Protein AF-A0A482TGY8-F1 (afdb_monomer_lite)

Secondary structure (DSSP, 8-state):
--B-GGGS-HHHHHHHHHHHHHH-SSSEEEHHHHHHHHBSS--HHHHHHHHHHHHHTT---EEEEESSSEEEEE-S-HHHHHHTTHHHHHHHHHHHHHHHHHHHHHHHHHHHHHHHHHHHHHHHHHHHHHHHHHHHHHHHHHHHHHHHHHHHHHHHHHHHHHHH--

Structure (mmCIF, N/CA/C/O backbone):
data_AF-A0A482TGY8-F1
#
_entry.id   AF-A0A482TGY8-F1
#
loop_
_atom_site.group_PDB
_atom_site.id
_atom_site.type_symbol
_atom_site.label_atom_id
_atom_site.label_alt_id
_atom_site.label_comp_id
_atom_site.label_asym_id
_atom_site.label_entity_id
_atom_site.label_seq_id
_atom_site.pdbx_PDB_ins_code
_atom_site.Cartn_x
_atom_site.Cartn_y
_atom_site.Cartn_z
_atom_site.occupancy
_atom_site.B_iso_or_equiv
_atom_site.auth_seq_id
_atom_site.auth_comp_id
_atom_site.auth_asym_id
_atom_site.auth_atom_id
_atom_site.pdbx_PDB_model_num
ATOM 1 N N . MET A 1 1 ? -11.292 -13.878 28.703 1.00 54.22 1 MET A N 1
ATOM 2 C CA . MET A 1 1 ? -9.924 -14.002 28.157 1.00 54.22 1 MET A CA 1
ATOM 3 C C . MET A 1 1 ? -9.433 -12.586 27.941 1.00 54.22 1 MET A C 1
ATOM 5 O O . MET A 1 1 ? -10.084 -11.872 27.194 1.00 54.22 1 MET A O 1
ATOM 9 N N . LYS A 1 2 ? -8.412 -12.143 28.678 1.00 66.25 2 LYS A N 1
ATOM 10 C CA . LYS A 1 2 ? -7.880 -10.782 28.525 1.00 66.25 2 LYS A CA 1
ATOM 11 C C . LYS A 1 2 ? -6.902 -10.757 27.353 1.00 66.25 2 LYS A C 1
ATOM 13 O O . LYS A 1 2 ? -6.182 -11.737 27.163 1.00 66.25 2 LYS A O 1
ATOM 18 N N . LEU A 1 3 ? -6.895 -9.677 26.582 1.00 74.75 3 LEU A N 1
ATOM 19 C CA . LEU A 1 3 ? -6.054 -9.526 25.396 1.00 74.75 3 LEU A CA 1
ATOM 20 C C . LEU A 1 3 ? -4.925 -8.530 25.663 1.00 74.75 3 LEU A C 1
ATOM 22 O O . LEU A 1 3 ? -5.078 -7.586 26.439 1.00 74.75 3 LEU A O 1
ATOM 26 N N . ASP A 1 4 ? -3.772 -8.755 25.041 1.00 76.06 4 ASP A N 1
ATOM 27 C CA . ASP A 1 4 ? -2.690 -7.776 25.051 1.00 76.06 4 ASP A CA 1
ATOM 28 C C . ASP A 1 4 ? -2.938 -6.759 23.935 1.00 76.06 4 ASP A C 1
ATOM 30 O O . ASP A 1 4 ? -3.017 -7.135 22.763 1.00 76.06 4 ASP A O 1
ATOM 34 N N . ILE A 1 5 ? -3.090 -5.484 24.297 1.00 73.00 5 ILE A N 1
ATOM 35 C CA . ILE A 1 5 ? -3.447 -4.408 23.361 1.00 73.00 5 ILE A CA 1
ATOM 36 C C . ILE A 1 5 ? -2.379 -4.220 22.278 1.00 73.00 5 ILE A C 1
ATOM 38 O O . ILE A 1 5 ? -2.710 -3.921 21.140 1.00 73.00 5 ILE A O 1
ATOM 42 N N . ASN A 1 6 ? -1.117 -4.522 22.600 1.00 74.75 6 ASN A N 1
ATOM 43 C CA . ASN A 1 6 ? 0.006 -4.434 21.665 1.00 74.75 6 ASN A CA 1
ATOM 44 C C . ASN A 1 6 ? 0.073 -5.614 20.681 1.00 74.75 6 ASN A C 1
ATOM 46 O O . ASN A 1 6 ? 0.842 -5.581 19.723 1.00 74.75 6 ASN A O 1
ATOM 50 N N . SER A 1 7 ? -0.698 -6.678 20.924 1.00 78.38 7 SER A N 1
ATOM 51 C CA . SER A 1 7 ? -0.711 -7.890 20.091 1.00 78.38 7 SER A CA 1
ATOM 52 C C . SER A 1 7 ? -1.814 -7.895 19.028 1.00 78.38 7 SER A C 1
ATOM 54 O O . SER A 1 7 ? -1.873 -8.803 18.198 1.00 78.38 7 SER A O 1
ATOM 56 N N . ILE A 1 8 ? -2.705 -6.903 19.057 1.00 83.69 8 ILE A N 1
ATOM 57 C CA . ILE A 1 8 ? -3.880 -6.798 18.188 1.00 83.69 8 ILE A CA 1
ATOM 58 C C . ILE A 1 8 ? -3.836 -5.486 17.405 1.00 83.69 8 ILE A C 1
ATOM 60 O O . ILE A 1 8 ? -3.229 -4.518 17.848 1.00 83.69 8 ILE A O 1
ATOM 64 N N . SER A 1 9 ? -4.471 -5.449 16.232 1.00 85.19 9 SER A N 1
ATOM 65 C CA . SER A 1 9 ? -4.570 -4.201 15.473 1.00 85.19 9 SER A CA 1
ATOM 66 C C . SER A 1 9 ? -5.543 -3.224 16.135 1.00 85.19 9 SER A C 1
ATOM 68 O O . SER A 1 9 ? -6.473 -3.637 16.838 1.00 85.19 9 SER A O 1
ATOM 70 N N . ASP A 1 10 ? -5.374 -1.932 15.860 1.00 85.69 10 ASP A N 1
ATOM 71 C CA . ASP A 1 10 ? -6.254 -0.878 16.368 1.00 85.69 10 ASP A CA 1
ATOM 72 C C . ASP A 1 10 ? -7.718 -1.117 15.987 1.00 85.69 10 ASP A C 1
ATOM 74 O O . ASP A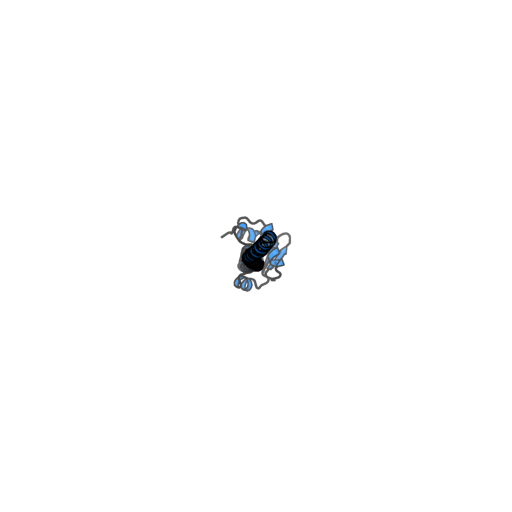 1 10 ? -8.615 -0.914 16.807 1.00 85.69 10 ASP A O 1
ATOM 78 N N . GLY A 1 11 ? -7.983 -1.568 14.755 1.00 86.38 11 GLY A N 1
ATOM 79 C CA . GLY A 1 11 ? -9.333 -1.899 14.307 1.00 86.38 11 GLY A CA 1
ATOM 80 C C . GLY A 1 11 ? -9.949 -3.020 15.139 1.00 86.38 11 GLY A C 1
ATOM 81 O O . GLY A 1 11 ? -11.065 -2.885 15.641 1.00 86.38 11 GLY A O 1
ATOM 82 N N . LYS A 1 12 ? -9.177 -4.077 15.398 1.00 87.69 12 LYS A N 1
ATOM 83 C CA . LYS A 1 12 ? -9.612 -5.195 16.235 1.00 87.69 12 LYS A CA 1
ATOM 84 C C . LYS A 1 12 ? -9.846 -4.779 17.687 1.00 87.69 12 LYS A C 1
ATOM 86 O O . LYS A 1 12 ? -10.831 -5.198 18.292 1.00 87.69 12 LYS A O 1
ATOM 91 N N . ALA A 1 13 ? -8.986 -3.928 18.245 1.00 86.81 13 ALA A N 1
ATOM 92 C CA . ALA A 1 13 ? -9.158 -3.388 19.593 1.00 86.81 13 ALA A CA 1
ATOM 93 C C . ALA A 1 13 ? -10.470 -2.592 19.726 1.00 86.81 13 ALA A C 1
ATOM 95 O O . ALA A 1 13 ? -11.199 -2.762 20.706 1.00 86.81 13 ALA A O 1
ATOM 96 N N . LYS A 1 14 ? -10.814 -1.779 18.717 1.00 88.44 14 LYS A N 1
ATOM 97 C CA . LYS A 1 14 ? -12.088 -1.041 18.668 1.00 88.44 14 LYS A CA 1
ATOM 98 C C . LYS A 1 14 ? -13.289 -1.978 18.584 1.00 88.44 14 LYS A C 1
ATOM 100 O O . LYS A 1 14 ? -14.267 -1.767 19.299 1.00 88.44 14 LYS A O 1
ATOM 105 N N . ASP A 1 15 ? -13.208 -3.024 17.769 1.00 88.44 15 ASP A N 1
ATOM 106 C CA . ASP A 1 15 ? -14.291 -4.002 17.631 1.00 88.44 15 ASP A CA 1
ATOM 107 C C . ASP A 1 15 ? -14.534 -4.780 18.932 1.00 88.44 15 ASP A C 1
ATOM 109 O O . ASP A 1 15 ? -15.681 -4.956 19.335 1.00 88.44 15 ASP A O 1
ATOM 113 N N . ILE A 1 16 ? -13.476 -5.141 19.665 1.00 87.44 16 ILE A N 1
ATOM 114 C CA . ILE A 1 16 ? -13.584 -5.772 20.993 1.00 87.44 16 ILE A CA 1
ATOM 115 C C . ILE A 1 16 ? -14.282 -4.844 21.998 1.00 87.44 16 ILE A C 1
ATOM 117 O O . ILE A 1 16 ? -15.151 -5.285 22.759 1.00 87.44 16 ILE A O 1
ATOM 121 N N . ILE A 1 17 ? -13.943 -3.550 21.990 1.00 86.25 17 ILE A N 1
ATOM 122 C CA . ILE A 1 17 ? -14.618 -2.549 22.828 1.00 86.25 17 ILE A CA 1
ATOM 123 C C . ILE A 1 17 ? -16.108 -2.495 22.467 1.00 86.25 17 ILE A C 1
ATOM 125 O O . ILE A 1 17 ? -16.961 -2.607 23.346 1.00 86.25 17 ILE A O 1
ATOM 129 N N . LEU A 1 18 ? -16.443 -2.420 21.180 1.00 86.00 18 LEU A N 1
ATOM 130 C CA . LEU A 1 18 ? -17.829 -2.423 20.716 1.00 86.00 18 LEU A CA 1
ATOM 131 C C . LEU A 1 18 ? -18.596 -3.693 21.120 1.00 86.00 18 LEU A C 1
ATOM 133 O O . LEU A 1 18 ? -19.721 -3.595 21.610 1.00 86.00 18 LEU A O 1
ATOM 137 N N . GLU A 1 19 ? -17.993 -4.874 20.978 1.00 87.31 19 GLU A N 1
ATOM 138 C CA . GLU A 1 19 ? -18.596 -6.143 21.398 1.00 87.31 19 GLU A CA 1
ATOM 139 C C . GLU A 1 19 ? -18.913 -6.161 22.894 1.00 87.31 19 GLU A C 1
ATOM 141 O O . GLU A 1 19 ? -19.984 -6.605 23.310 1.00 87.31 19 GLU A O 1
ATOM 146 N N . SER A 1 20 ? -17.995 -5.661 23.716 1.00 83.56 20 SER A N 1
ATOM 147 C CA . SER A 1 20 ? -18.176 -5.631 25.168 1.00 83.56 20 SER A CA 1
ATOM 148 C C . SER A 1 20 ? -19.227 -4.621 25.644 1.00 83.56 20 SER A C 1
ATOM 150 O O . SER A 1 20 ? -19.875 -4.873 26.662 1.00 83.56 20 SER A O 1
ATOM 152 N N . ILE A 1 21 ? -19.422 -3.520 24.907 1.00 82.19 21 ILE A N 1
ATOM 153 C CA . ILE A 1 21 ? -20.514 -2.557 25.118 1.00 82.19 21 ILE A CA 1
ATOM 154 C C . ILE A 1 21 ? -21.857 -3.197 24.745 1.00 82.19 21 ILE A C 1
ATOM 156 O O . ILE A 1 21 ? -22.857 -2.979 25.419 1.00 82.19 21 ILE A O 1
ATOM 160 N N . VAL A 1 22 ? -21.905 -3.996 23.676 1.00 82.75 22 VAL A N 1
ATOM 161 C CA . VAL A 1 22 ? -23.139 -4.686 23.267 1.00 82.75 22 VAL A CA 1
ATOM 162 C C . VAL A 1 22 ? -23.512 -5.806 24.237 1.00 82.75 22 VAL A C 1
ATOM 164 O O . VAL A 1 22 ? -24.693 -6.037 24.480 1.00 82.75 22 VAL A O 1
ATOM 167 N N . ARG A 1 23 ? -22.522 -6.525 24.775 1.00 78.75 23 ARG A N 1
ATOM 168 C CA . ARG A 1 23 ? -22.754 -7.633 25.714 1.00 78.75 23 ARG A CA 1
ATOM 169 C C . ARG A 1 23 ? -23.208 -7.178 27.098 1.00 78.75 23 ARG A C 1
ATOM 171 O O . ARG A 1 23 ? -23.719 -8.003 27.848 1.00 78.75 23 ARG A O 1
ATOM 178 N N . SER A 1 24 ? -22.996 -5.917 27.472 1.00 71.31 24 SER A N 1
ATOM 179 C CA . SER A 1 24 ? -23.408 -5.430 28.784 1.00 71.31 24 SER A CA 1
ATOM 180 C C . SER A 1 24 ? -24.910 -5.174 28.832 1.00 71.31 24 SER A C 1
ATOM 182 O O . SER A 1 24 ? -25.414 -4.332 28.096 1.00 71.31 24 SER A O 1
ATOM 184 N N . GLU A 1 25 ? -25.609 -5.863 29.737 1.00 59.41 25 GLU A N 1
ATOM 185 C CA . GLU A 1 25 ? -27.054 -5.694 29.970 1.00 59.41 25 GLU A CA 1
ATOM 186 C C . GLU A 1 25 ? -27.417 -4.256 30.370 1.00 59.41 25 GLU A C 1
ATOM 188 O O . GLU A 1 25 ? -28.474 -3.742 30.007 1.00 59.41 25 GLU A O 1
ATOM 193 N N . ASN A 1 26 ? -26.500 -3.577 31.062 1.00 63.72 26 ASN A N 1
ATOM 194 C CA . ASN A 1 26 ? -26.576 -2.148 31.310 1.00 63.72 26 ASN A CA 1
ATOM 195 C C . ASN A 1 26 ? -25.880 -1.412 30.166 1.00 63.72 26 ASN A C 1
ATOM 197 O O . ASN A 1 26 ? -24.664 -1.497 30.020 1.00 63.72 26 ASN A O 1
ATOM 201 N N . ASN A 1 27 ? -26.634 -0.622 29.400 1.00 66.94 27 ASN A N 1
ATOM 202 C CA . ASN A 1 27 ? -26.120 0.224 28.316 1.00 66.94 27 ASN A CA 1
ATOM 203 C C . ASN A 1 27 ? -25.120 1.305 28.778 1.00 66.94 27 ASN A C 1
ATOM 205 O O . ASN A 1 27 ? -24.773 2.170 27.984 1.00 66.94 27 ASN A O 1
ATOM 209 N N . LEU A 1 28 ? -24.688 1.324 30.040 1.00 73.06 28 LEU A N 1
ATOM 210 C CA . LEU A 1 28 ? -23.740 2.282 30.597 1.00 73.06 28 LEU A CA 1
ATOM 211 C C . LEU A 1 28 ? -22.626 1.507 31.306 1.00 73.06 28 LEU A C 1
ATOM 213 O O . LEU A 1 28 ? -22.886 0.824 32.295 1.00 73.06 28 LEU A O 1
ATOM 217 N N . LYS A 1 29 ? -21.389 1.636 30.824 1.00 76.75 29 LYS A N 1
ATOM 218 C CA . LYS A 1 29 ? -20.206 1.024 31.449 1.00 76.75 29 LYS A CA 1
ATOM 219 C C . LYS A 1 29 ? -19.119 2.062 31.714 1.00 76.75 29 LYS A C 1
ATOM 221 O O . LYS A 1 29 ? -18.942 2.997 30.929 1.00 76.75 29 LYS A O 1
ATOM 226 N N . GLN A 1 30 ? -18.391 1.890 32.817 1.00 80.44 30 GLN A N 1
ATOM 227 C CA . GLN A 1 30 ? -17.269 2.754 33.190 1.00 80.44 30 GLN A CA 1
ATOM 228 C C . GLN A 1 30 ? -15.984 2.305 32.467 1.00 80.44 30 GLN A C 1
ATOM 230 O O . GLN A 1 30 ? -15.690 1.112 32.396 1.00 80.44 30 GLN A O 1
ATOM 235 N N . THR A 1 31 ? -15.172 3.243 31.968 1.00 77.56 31 THR A N 1
ATOM 236 C CA . THR A 1 31 ? -13.944 2.923 31.206 1.00 77.56 31 THR A CA 1
ATOM 237 C C . THR A 1 31 ? -12.914 2.109 32.003 1.00 77.56 31 THR A C 1
ATOM 239 O O . THR A 1 31 ? -12.229 1.258 31.442 1.00 77.56 31 THR A O 1
ATOM 242 N N . GLU A 1 32 ? -12.832 2.307 33.321 1.00 77.31 32 GLU A N 1
ATOM 243 C CA . GLU A 1 32 ? -11.951 1.525 34.207 1.00 77.31 32 GLU A CA 1
ATOM 244 C C . GLU A 1 32 ? -12.336 0.039 34.274 1.00 77.31 32 GLU A C 1
ATOM 246 O O . GLU A 1 32 ? -11.468 -0.826 34.406 1.00 77.31 32 GLU A O 1
ATOM 251 N N . GLU A 1 33 ? -13.631 -0.273 34.184 1.00 75.88 33 GLU A N 1
ATOM 252 C CA . GLU A 1 33 ? -14.113 -1.656 34.157 1.00 75.88 33 GLU A CA 1
ATOM 253 C C . GLU A 1 33 ? -13.773 -2.305 32.815 1.00 75.88 33 GLU A C 1
ATOM 255 O O . GLU A 1 33 ? -13.239 -3.413 32.796 1.00 75.88 33 GLU A O 1
ATOM 260 N N . PHE A 1 34 ? -13.963 -1.577 31.705 1.00 74.06 34 PHE A N 1
ATOM 261 C CA . PHE A 1 34 ? -13.554 -2.024 30.369 1.00 74.06 34 PHE A CA 1
ATOM 262 C C . PHE A 1 34 ? -12.065 -2.338 30.287 1.00 74.06 34 PHE A C 1
ATOM 264 O O . PHE A 1 34 ? -11.681 -3.392 29.782 1.00 74.06 34 PHE A O 1
ATOM 271 N N . GLN A 1 35 ? -11.228 -1.435 30.796 1.00 79.19 35 GLN A N 1
ATOM 272 C CA . GLN A 1 35 ? -9.781 -1.596 30.782 1.00 79.19 35 GLN A CA 1
ATOM 273 C C . GLN A 1 35 ? -9.373 -2.882 31.513 1.00 79.19 35 GLN A C 1
ATOM 275 O O . GLN A 1 35 ? -8.662 -3.706 30.944 1.00 79.19 35 GLN A O 1
ATOM 280 N N . LYS A 1 36 ? -9.887 -3.108 32.730 1.00 78.06 36 LYS A N 1
ATOM 281 C CA . LYS A 1 36 ? -9.563 -4.296 33.540 1.00 78.06 36 LYS A CA 1
ATOM 282 C C . LYS A 1 36 ? -10.127 -5.602 32.976 1.00 78.06 36 LYS A C 1
ATOM 284 O O . LYS A 1 36 ? -9.517 -6.656 33.196 1.00 78.06 36 LYS A O 1
ATOM 289 N N . GLU A 1 37 ? -11.288 -5.551 32.325 1.00 78.06 37 GLU A N 1
ATOM 290 C CA . GLU A 1 37 ? -11.994 -6.713 31.771 1.00 78.06 37 GLU A CA 1
ATOM 291 C C . GLU A 1 37 ? -11.373 -7.186 30.447 1.00 78.06 37 GLU A C 1
ATOM 293 O O . GLU A 1 37 ? -11.209 -8.391 30.242 1.00 78.06 37 GLU A O 1
ATOM 298 N N . LEU A 1 38 ? -10.991 -6.252 29.570 1.00 77.88 38 LEU A N 1
ATOM 299 C CA . LEU A 1 38 ? -10.628 -6.552 28.183 1.00 77.88 38 LEU A CA 1
ATOM 300 C C . LEU A 1 38 ? -9.125 -6.607 27.932 1.00 77.88 38 LEU A C 1
ATOM 302 O O . LEU A 1 38 ? -8.679 -7.457 27.159 1.00 77.88 38 LEU A O 1
ATOM 306 N N . PHE A 1 39 ? -8.342 -5.747 28.587 1.00 81.25 39 PHE A N 1
ATOM 307 C CA . PHE A 1 39 ? -6.933 -5.556 28.256 1.00 81.25 39 PHE A CA 1
ATOM 308 C C . PHE A 1 39 ? -6.016 -5.844 29.454 1.00 81.25 39 PHE A C 1
ATOM 310 O O . PHE A 1 39 ? -6.274 -5.422 30.577 1.00 81.25 39 PHE A O 1
ATOM 317 N N . LEU A 1 40 ? -4.935 -6.597 29.230 1.00 73.19 40 LEU A N 1
ATOM 318 C CA . LEU A 1 40 ? -3.952 -6.929 30.277 1.00 73.19 40 LEU A CA 1
ATOM 319 C C . LEU A 1 40 ? -2.995 -5.770 30.585 1.00 73.19 40 LEU A C 1
ATOM 321 O O . LEU A 1 40 ? -2.692 -5.537 31.751 1.00 73.19 40 LEU A O 1
ATOM 325 N N . ASN A 1 41 ? -2.555 -5.055 29.545 1.00 75.81 41 ASN A N 1
ATOM 326 C CA . ASN A 1 41 ? -1.457 -4.083 29.611 1.00 75.81 41 ASN A CA 1
ATOM 327 C C . ASN A 1 41 ? -1.843 -2.675 29.124 1.00 75.81 41 ASN A C 1
ATOM 329 O O . ASN A 1 41 ? -0.970 -1.827 28.975 1.00 75.81 41 ASN A O 1
ATOM 333 N N . ALA A 1 42 ? -3.122 -2.419 28.837 1.00 77.69 42 ALA A N 1
ATOM 334 C CA . ALA A 1 42 ? -3.559 -1.105 28.368 1.00 77.69 42 ALA A CA 1
ATOM 335 C C . ALA A 1 42 ? -3.657 -0.117 29.531 1.00 77.69 42 ALA A C 1
ATOM 337 O O . ALA A 1 42 ? -4.194 -0.455 30.590 1.00 77.69 42 ALA A O 1
ATOM 338 N N . THR A 1 43 ? -3.201 1.113 29.326 1.00 82.81 43 THR A N 1
ATOM 339 C CA . THR A 1 43 ? -3.470 2.221 30.245 1.00 82.81 43 THR A CA 1
ATOM 340 C C . THR A 1 43 ? -4.895 2.746 30.052 1.00 82.81 43 THR A C 1
ATOM 342 O O . THR A 1 43 ? -5.561 2.463 29.053 1.00 82.81 43 THR A O 1
ATOM 345 N N . LEU A 1 44 ? -5.399 3.515 31.022 1.00 81.12 44 LEU A N 1
ATOM 346 C CA . LEU A 1 44 ? -6.695 4.187 30.875 1.00 81.12 44 LEU A CA 1
ATOM 347 C C . LEU A 1 44 ? -6.686 5.148 29.673 1.00 81.12 44 LEU A C 1
ATOM 349 O O . LEU A 1 44 ? -7.691 5.272 28.974 1.00 81.12 44 LEU A O 1
ATOM 353 N N . ASP A 1 45 ? -5.546 5.793 29.424 1.00 82.69 45 ASP A N 1
ATOM 354 C CA . ASP A 1 45 ? -5.366 6.736 28.324 1.00 82.69 45 ASP A CA 1
ATOM 355 C C . ASP A 1 45 ? -5.443 6.040 26.964 1.00 82.69 45 ASP A C 1
ATOM 357 O O . ASP A 1 45 ? -6.105 6.562 26.070 1.00 82.69 45 ASP A O 1
ATOM 361 N N . ASP A 1 46 ? -4.891 4.830 26.831 1.00 83.38 46 ASP A N 1
ATOM 362 C CA . ASP A 1 46 ? -4.999 4.032 25.600 1.00 83.38 46 ASP A CA 1
ATOM 363 C C . ASP A 1 46 ? -6.462 3.701 25.279 1.00 83.38 46 ASP A C 1
ATOM 365 O O . ASP A 1 46 ? -6.930 3.861 24.150 1.00 83.38 46 ASP A O 1
ATOM 369 N N . VAL A 1 47 ? -7.231 3.287 26.291 1.00 83.31 47 VAL A N 1
ATOM 370 C CA . VAL A 1 47 ? -8.655 2.971 26.115 1.00 83.31 47 VAL A CA 1
ATOM 371 C C . VAL A 1 47 ? -9.462 4.237 25.813 1.00 83.31 47 VAL A C 1
ATOM 373 O O . VAL A 1 47 ? -10.319 4.223 24.929 1.00 83.31 47 VAL A O 1
ATOM 376 N N . ASN A 1 48 ? -9.177 5.352 26.493 1.00 85.12 48 ASN A N 1
ATOM 377 C CA . ASN A 1 48 ? -9.802 6.645 26.204 1.00 85.12 48 ASN A CA 1
ATOM 378 C C . ASN A 1 48 ? -9.481 7.123 24.782 1.00 85.12 48 ASN A C 1
ATOM 380 O O . ASN A 1 48 ? -10.361 7.651 24.100 1.00 85.12 48 ASN A O 1
ATOM 384 N N . PHE A 1 49 ? -8.251 6.909 24.316 1.00 86.19 49 PHE A N 1
ATOM 385 C CA . PHE A 1 49 ? -7.837 7.220 22.956 1.00 86.19 49 PHE A CA 1
ATOM 386 C C . PHE A 1 49 ? -8.609 6.381 21.933 1.00 86.19 49 PHE A C 1
ATOM 388 O O . PHE A 1 49 ? -9.145 6.934 20.971 1.00 86.19 49 PHE A O 1
ATOM 395 N N . LEU A 1 50 ? -8.757 5.073 22.165 1.00 85.88 50 LEU A N 1
ATOM 396 C CA . LEU A 1 50 ? -9.562 4.202 21.304 1.00 85.88 50 LEU A CA 1
ATOM 397 C C . LEU A 1 50 ? -11.032 4.631 21.266 1.00 85.88 50 LEU A C 1
ATOM 399 O O . LEU A 1 50 ? -11.609 4.733 20.185 1.00 85.88 50 LEU A O 1
ATOM 403 N N . LEU A 1 51 ? -11.632 4.939 22.418 1.00 86.31 51 LEU A N 1
ATOM 404 C CA . LEU A 1 51 ? -13.013 5.424 22.503 1.00 86.31 51 LEU A CA 1
ATOM 405 C C . LEU A 1 51 ? -13.197 6.744 21.755 1.00 86.31 51 LEU A C 1
ATOM 407 O O . LEU A 1 51 ? -14.147 6.890 20.985 1.00 86.31 51 LEU A O 1
ATOM 411 N N . LYS A 1 52 ? -12.265 7.683 21.933 1.00 87.19 52 LYS A N 1
ATOM 412 C CA . LYS A 1 52 ? -12.253 8.941 21.190 1.00 87.19 52 LYS A CA 1
ATOM 413 C C . LYS A 1 52 ? -12.136 8.687 19.689 1.00 87.19 52 LYS A C 1
ATOM 415 O O . LYS A 1 52 ? -12.912 9.243 18.927 1.00 87.19 52 LYS A O 1
ATOM 420 N N . SER A 1 53 ? -11.256 7.779 19.270 1.00 85.75 53 SER A N 1
ATOM 421 C CA . SER A 1 53 ? -11.106 7.402 17.863 1.00 85.75 53 SER A CA 1
ATOM 422 C C . SER A 1 53 ? -12.384 6.792 17.270 1.00 85.75 53 SER A C 1
ATOM 424 O O . SER A 1 53 ? -12.712 7.059 16.114 1.00 85.75 53 SER A O 1
ATOM 426 N N . ILE A 1 54 ? -13.139 6.006 18.045 1.00 86.00 54 ILE A N 1
ATOM 427 C CA . ILE A 1 54 ? -14.448 5.491 17.615 1.00 86.00 54 ILE A CA 1
ATOM 428 C C . ILE A 1 54 ? -15.453 6.641 17.469 1.00 86.00 54 ILE A C 1
ATOM 430 O O . ILE A 1 54 ? -16.182 6.679 16.482 1.00 86.00 54 ILE A O 1
ATOM 434 N N . VAL A 1 55 ? -15.496 7.598 18.398 1.00 86.12 55 VAL A N 1
ATOM 435 C CA . VAL A 1 55 ? -16.389 8.769 18.292 1.00 86.12 55 VAL A CA 1
ATOM 436 C C . VAL A 1 55 ? -16.020 9.641 17.087 1.00 86.12 55 VAL A C 1
ATOM 438 O O . VAL A 1 55 ? -16.891 10.010 16.299 1.00 86.12 55 VAL A O 1
ATOM 441 N N . ASP A 1 56 ? -14.728 9.897 16.887 1.00 86.88 56 ASP A N 1
ATOM 442 C CA . ASP A 1 56 ? -14.200 10.706 15.784 1.00 86.88 56 ASP A CA 1
ATOM 443 C C . ASP A 1 56 ? -14.473 10.076 14.407 1.00 86.88 56 ASP A C 1
ATOM 445 O O . ASP A 1 56 ? -14.493 10.782 13.398 1.00 86.88 56 ASP A O 1
ATOM 449 N N . SER A 1 57 ? -14.760 8.768 14.352 1.00 81.44 57 SER A N 1
ATOM 450 C CA . SER A 1 57 ? -15.176 8.086 13.119 1.00 81.44 57 SER A CA 1
ATOM 451 C C . SER A 1 57 ? -16.554 8.526 12.600 1.00 81.44 57 SER A C 1
ATOM 453 O O . SER A 1 57 ? -16.895 8.207 11.463 1.00 81.44 57 SER A O 1
ATOM 455 N N . LYS A 1 58 ? -17.342 9.270 13.398 1.00 77.75 58 LYS A N 1
ATOM 456 C CA . LYS A 1 58 ? -18.686 9.783 13.047 1.00 77.75 58 LYS A CA 1
ATOM 457 C C . LYS A 1 58 ? -19.676 8.702 12.595 1.00 77.75 58 LYS A C 1
ATOM 459 O O . LYS A 1 58 ? -20.598 8.971 11.833 1.00 77.75 58 LYS A O 1
ATOM 464 N N . LEU A 1 59 ? -19.485 7.472 13.065 1.00 78.44 59 LEU A N 1
ATOM 465 C CA . LEU A 1 59 ? -20.364 6.338 12.772 1.00 78.44 59 LEU A CA 1
ATOM 466 C C . LEU A 1 59 ? -21.546 6.223 13.752 1.00 78.44 59 LEU A C 1
ATOM 468 O O . LEU A 1 59 ? -22.305 5.262 13.668 1.00 78.44 59 LEU A O 1
ATOM 472 N N . ASP A 1 60 ? -21.675 7.165 14.695 1.00 82.06 60 ASP A N 1
ATOM 473 C CA . ASP A 1 60 ? -22.723 7.218 15.726 1.00 82.06 60 ASP A CA 1
ATOM 474 C C . ASP A 1 60 ? -22.924 5.892 16.482 1.00 82.06 60 ASP A C 1
ATOM 476 O O . ASP A 1 60 ? -24.032 5.517 16.855 1.00 82.06 60 ASP A O 1
ATOM 480 N N . LEU A 1 61 ? -21.827 5.170 16.728 1.00 83.75 61 LEU A N 1
ATOM 481 C CA . LEU A 1 61 ? -21.854 3.862 17.388 1.00 83.75 61 LEU A CA 1
ATOM 482 C C . LEU A 1 61 ? -21.974 3.995 18.911 1.00 83.75 61 LEU A C 1
ATOM 484 O O . LEU A 1 61 ? -22.727 3.258 19.555 1.00 83.75 61 LEU A O 1
ATOM 488 N N . ILE A 1 62 ? -21.229 4.942 19.489 1.00 86.50 62 ILE A N 1
ATOM 489 C CA . ILE A 1 62 ? -21.091 5.117 20.937 1.00 86.50 62 ILE A CA 1
ATOM 490 C C . ILE A 1 62 ? -21.184 6.588 21.338 1.00 86.50 62 ILE A C 1
ATOM 492 O O . ILE A 1 62 ? -20.752 7.477 20.605 1.00 86.50 62 ILE A O 1
ATOM 496 N N . LYS A 1 63 ? -21.705 6.833 22.540 1.00 84.31 63 LYS A N 1
ATOM 497 C CA . LYS A 1 63 ? -21.671 8.124 23.234 1.00 84.31 63 LYS A CA 1
ATOM 498 C C . LYS A 1 63 ? -20.738 7.992 24.425 1.00 84.31 63 LYS A C 1
ATOM 500 O O . LYS A 1 63 ? -20.887 7.073 25.230 1.00 84.31 63 LYS A O 1
ATOM 505 N N . VAL A 1 64 ? -19.793 8.916 24.534 1.00 84.62 64 VAL A N 1
ATOM 506 C CA . VAL A 1 64 ? -18.838 8.969 25.642 1.00 84.62 64 VAL A CA 1
ATOM 507 C C . VAL A 1 64 ? -19.171 10.179 26.507 1.00 84.62 64 VAL A C 1
ATOM 509 O O . VAL A 1 64 ? -19.222 11.305 26.014 1.00 84.62 64 VAL A O 1
ATOM 512 N N . TYR A 1 65 ? -19.402 9.944 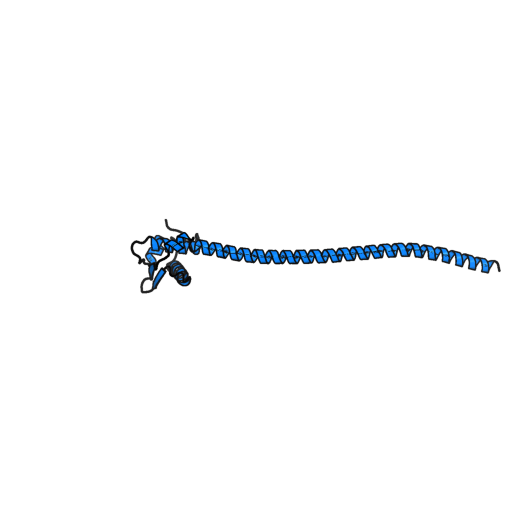27.795 1.00 82.75 65 TYR A N 1
ATOM 513 C CA . TYR A 1 65 ? -19.624 10.978 28.800 1.00 82.75 65 TYR A CA 1
ATOM 514 C C . TYR A 1 65 ? -18.361 11.117 29.641 1.00 82.75 65 TYR A C 1
ATOM 516 O O . TYR A 1 65 ? -18.002 10.203 30.384 1.00 82.75 65 TYR A O 1
ATOM 524 N N . SER A 1 66 ? -17.690 12.260 29.519 1.00 77.06 66 SER A N 1
ATOM 525 C CA . SER A 1 66 ? -16.493 12.576 30.298 1.00 77.06 66 SER A CA 1
ATOM 526 C C . SER A 1 66 ? -16.863 13.502 31.458 1.00 77.06 66 SER A C 1
ATOM 528 O O . SER A 1 66 ? -17.283 14.635 31.233 1.00 77.06 66 SER A O 1
ATOM 530 N N . GLY A 1 67 ? -16.720 13.015 32.692 1.00 72.75 67 GLY A N 1
ATOM 531 C CA . GLY A 1 67 ? -16.853 13.786 33.936 1.00 72.75 67 GLY A CA 1
ATOM 532 C C . GLY A 1 67 ? -15.724 13.426 34.908 1.00 72.75 67 GLY A C 1
ATOM 533 O O . GLY A 1 67 ? -14.599 13.212 34.473 1.00 72.75 67 GLY A O 1
ATOM 534 N N . ASN A 1 68 ? -16.014 13.264 36.206 1.00 71.19 68 ASN A N 1
ATOM 535 C CA . ASN A 1 68 ? -15.043 12.692 37.165 1.00 71.19 68 ASN A CA 1
ATOM 536 C C . ASN A 1 68 ? -14.665 11.234 36.837 1.00 71.19 68 ASN A C 1
ATOM 538 O O . ASN A 1 68 ? -13.633 10.739 37.275 1.00 71.19 68 ASN A O 1
ATOM 542 N N . LYS A 1 69 ? -15.531 10.543 36.095 1.00 76.69 69 LYS A N 1
ATOM 543 C CA . LYS A 1 69 ? -15.335 9.204 35.543 1.00 76.69 69 LYS A CA 1
ATOM 544 C C . LYS A 1 69 ? -15.826 9.216 34.099 1.00 76.69 69 LYS A C 1
ATOM 546 O O . LYS A 1 69 ? -16.781 9.933 33.789 1.00 76.69 69 LYS A O 1
ATOM 551 N N . THR A 1 70 ? -15.193 8.421 33.245 1.00 78.75 70 THR A N 1
ATOM 552 C CA . THR A 1 70 ? -15.610 8.259 31.849 1.00 78.75 70 THR A CA 1
ATOM 553 C C . THR A 1 70 ? -16.591 7.099 31.739 1.00 78.75 70 THR A C 1
ATOM 555 O O . THR A 1 70 ? -16.305 5.988 32.198 1.00 78.75 70 THR A O 1
ATOM 558 N N . TYR A 1 71 ? -17.748 7.371 31.138 1.00 80.50 71 TYR A N 1
ATOM 559 C CA . TYR A 1 71 ? -18.782 6.378 30.862 1.00 80.50 71 TYR A CA 1
ATOM 560 C C . TYR A 1 71 ? -19.040 6.278 29.368 1.00 80.50 71 TYR A C 1
ATOM 562 O O . TYR A 1 71 ? -19.006 7.280 28.652 1.00 80.50 71 TYR A O 1
ATOM 570 N N . VAL A 1 72 ? -19.349 5.071 28.913 1.00 83.25 72 VAL A N 1
ATOM 571 C CA . VAL A 1 72 ? -19.654 4.789 27.511 1.00 83.25 72 VAL A CA 1
ATOM 572 C C . VAL A 1 72 ? -21.025 4.145 27.419 1.00 83.25 72 VAL A C 1
ATOM 574 O O . VAL A 1 72 ? -21.356 3.259 28.209 1.00 83.25 72 VAL A O 1
ATOM 577 N N . THR A 1 73 ? -21.810 4.595 26.442 1.00 82.12 73 THR A N 1
ATOM 578 C CA . THR A 1 73 ? -23.102 4.004 26.095 1.00 82.12 73 THR A CA 1
ATOM 579 C C . THR A 1 73 ? -23.199 3.709 24.606 1.00 82.12 73 THR A C 1
ATOM 581 O O . THR A 1 73 ? -22.620 4.424 23.784 1.00 82.12 73 THR A O 1
ATOM 584 N N . SER A 1 74 ? -23.936 2.657 24.252 1.00 82.25 74 SER A N 1
ATOM 585 C CA . SER A 1 74 ? -24.285 2.377 22.861 1.00 82.25 74 SER A CA 1
ATOM 586 C C . SER A 1 74 ? -25.410 3.309 22.406 1.00 82.25 74 SER A C 1
ATOM 588 O O . SER A 1 74 ? -26.399 3.502 23.109 1.00 82.25 74 SER A O 1
ATOM 590 N N . ILE A 1 75 ? -25.269 3.909 21.222 1.00 77.69 75 ILE A N 1
ATOM 591 C CA . ILE A 1 75 ? -26.337 4.740 20.629 1.00 77.69 75 ILE A CA 1
ATOM 592 C C . ILE A 1 75 ? -27.254 3.877 19.747 1.00 77.69 75 ILE A C 1
ATOM 594 O O . ILE A 1 75 ? -28.446 4.147 19.628 1.00 77.69 75 ILE A O 1
ATOM 598 N N . GLY A 1 76 ? -26.706 2.809 19.162 1.00 68.69 76 GLY A N 1
ATOM 599 C CA . GLY A 1 76 ? -27.399 1.899 18.251 1.00 68.69 76 GLY A CA 1
ATOM 600 C C . GLY A 1 76 ? -26.531 1.566 17.037 1.00 68.69 76 GLY A C 1
ATOM 601 O O . GLY A 1 76 ? -25.517 2.203 16.798 1.00 68.69 76 GLY A O 1
ATOM 602 N N . HIS A 1 77 ? -26.901 0.531 16.279 1.00 77.56 77 HIS A N 1
ATOM 603 C CA . HIS A 1 77 ? -26.215 0.051 15.059 1.00 77.56 77 HIS A CA 1
ATOM 604 C C . HIS A 1 77 ? -24.837 -0.624 15.206 1.00 77.56 77 HIS A C 1
ATOM 606 O O . HIS A 1 77 ? -24.284 -1.074 14.201 1.00 77.56 77 HIS A O 1
ATOM 612 N N . ILE A 1 78 ? -24.342 -0.845 16.428 1.00 83.56 78 ILE A N 1
ATOM 613 C CA . ILE A 1 78 ? -23.086 -1.584 16.658 1.00 83.56 78 ILE A CA 1
ATOM 614 C C . ILE A 1 78 ? -23.149 -3.016 16.092 1.00 83.56 78 ILE A C 1
ATOM 616 O O . ILE A 1 78 ? -22.257 -3.443 15.368 1.00 83.56 78 ILE A O 1
ATOM 620 N N . ASN A 1 79 ? -24.232 -3.756 16.354 1.00 84.19 79 ASN A N 1
ATOM 621 C CA . ASN A 1 79 ? -24.389 -5.138 15.879 1.00 84.19 79 ASN A CA 1
ATOM 622 C C . ASN A 1 79 ? -24.355 -5.268 14.340 1.00 84.19 79 ASN A C 1
ATOM 624 O O . ASN A 1 79 ? -23.595 -6.090 13.823 1.00 84.19 79 ASN A O 1
ATOM 628 N N . PRO A 1 80 ? -25.143 -4.483 13.576 1.00 85.06 80 PRO A N 1
ATOM 629 C CA . PRO A 1 80 ? -25.011 -4.424 12.122 1.00 85.06 80 PRO A CA 1
ATOM 630 C C . PRO A 1 80 ? -23.609 -4.037 11.636 1.00 85.06 80 PRO A C 1
ATOM 632 O O . PRO A 1 80 ? -23.164 -4.570 10.622 1.00 85.06 80 PRO A O 1
ATOM 635 N N . PHE A 1 81 ? -22.926 -3.125 12.334 1.00 87.50 81 PHE A N 1
ATOM 636 C CA . PHE A 1 81 ? -21.575 -2.683 11.988 1.00 87.50 81 PHE A CA 1
ATOM 637 C C . PHE A 1 81 ? -20.544 -3.810 12.154 1.00 87.50 81 PHE A C 1
ATOM 639 O O . PHE A 1 81 ? -19.843 -4.150 11.200 1.00 87.50 81 PHE A O 1
ATOM 646 N N . LEU A 1 82 ? -20.536 -4.475 13.312 1.00 87.06 82 LEU A N 1
ATOM 647 C CA . LEU A 1 82 ? -19.658 -5.616 13.584 1.00 87.06 82 LEU A CA 1
ATOM 648 C C . LEU A 1 82 ? -19.922 -6.782 12.619 1.00 87.06 82 LEU A C 1
ATOM 650 O O . LEU A 1 82 ? -18.985 -7.362 12.078 1.00 87.06 82 LEU A O 1
ATOM 654 N N . LYS A 1 83 ? -21.191 -7.070 12.287 1.00 87.56 83 LYS A N 1
ATOM 655 C CA . LYS A 1 83 ? -21.545 -8.096 11.282 1.00 87.56 83 LYS A CA 1
ATOM 656 C C . LYS A 1 83 ? -21.004 -7.803 9.881 1.00 87.56 83 LYS A C 1
ATOM 658 O O . LYS A 1 83 ? -20.816 -8.731 9.100 1.00 87.56 83 LYS A O 1
ATOM 663 N N . LYS A 1 84 ? -20.774 -6.533 9.541 1.00 87.00 84 LYS A N 1
ATOM 664 C CA . LYS A 1 84 ? -20.165 -6.133 8.263 1.00 87.00 84 LYS A CA 1
ATOM 665 C C . LYS A 1 84 ? -18.632 -6.214 8.275 1.00 87.00 84 LYS A C 1
ATOM 667 O O . LYS A 1 84 ? -18.025 -5.968 7.231 1.00 87.00 84 LYS A O 1
ATOM 672 N N . GLY A 1 85 ? -18.032 -6.606 9.401 1.00 83.94 85 GLY A N 1
ATOM 673 C CA . GLY A 1 85 ? -16.590 -6.778 9.587 1.00 83.94 85 GLY A CA 1
ATOM 674 C C . GLY A 1 85 ? -15.921 -5.705 10.448 1.00 83.94 85 GLY A C 1
ATOM 675 O O . GLY A 1 85 ? -14.710 -5.773 10.619 1.00 83.94 85 GLY A O 1
ATOM 676 N N . GLY A 1 86 ? -16.681 -4.736 10.971 1.00 90.06 86 GLY A N 1
ATOM 677 C CA . GLY A 1 86 ? -16.182 -3.768 11.946 1.00 90.06 86 GLY A CA 1
ATOM 678 C C . GLY A 1 86 ? -15.043 -2.869 11.451 1.00 90.06 86 GLY A C 1
ATOM 679 O O . GLY A 1 86 ? -14.860 -2.647 10.249 1.00 90.06 86 GLY A O 1
ATOM 680 N N . PHE A 1 87 ? -14.285 -2.331 12.400 1.00 89.69 87 PHE A N 1
ATOM 681 C CA . PHE A 1 87 ? -13.093 -1.532 12.146 1.00 89.69 87 PHE A CA 1
ATOM 682 C C . PHE A 1 87 ? -11.910 -2.374 11.658 1.00 89.69 87 PHE A C 1
ATOM 684 O O . PHE A 1 87 ? -11.102 -1.857 10.887 1.00 89.69 87 PHE A O 1
ATOM 691 N N . GLU A 1 88 ? -11.812 -3.652 12.036 1.00 90.06 88 GLU A N 1
ATOM 692 C CA . GLU A 1 88 ? -10.758 -4.559 11.555 1.00 90.06 88 GLU A CA 1
ATOM 693 C C . GLU A 1 88 ? -10.781 -4.673 10.023 1.00 90.06 88 GLU A C 1
ATOM 695 O O . GLU A 1 88 ? -9.747 -4.562 9.359 1.00 90.06 88 GLU A O 1
ATOM 700 N N . LYS A 1 89 ? -11.974 -4.804 9.430 1.00 89.00 89 LYS A N 1
ATOM 701 C CA . LYS A 1 89 ? -12.119 -4.854 7.971 1.00 89.00 89 LYS A CA 1
ATOM 702 C C . LYS A 1 89 ? -11.762 -3.529 7.296 1.00 89.00 89 LYS A C 1
ATOM 704 O O . LYS A 1 89 ? -11.099 -3.544 6.262 1.00 89.00 89 LYS A O 1
ATOM 709 N N . ILE A 1 90 ? -12.177 -2.400 7.873 1.00 87.25 90 ILE A N 1
ATOM 710 C CA . ILE A 1 90 ? -11.864 -1.063 7.342 1.00 87.25 90 ILE A CA 1
ATOM 711 C C . ILE A 1 90 ? -10.345 -0.848 7.316 1.00 87.25 90 ILE A C 1
ATOM 713 O O . ILE A 1 90 ? -9.795 -0.398 6.313 1.00 87.25 90 ILE A O 1
ATOM 717 N N . GLU A 1 91 ? -9.654 -1.225 8.393 1.00 87.44 91 GLU A N 1
ATOM 718 C CA . GLU A 1 91 ? -8.196 -1.135 8.489 1.00 87.44 91 GLU A CA 1
ATOM 719 C C . GLU A 1 91 ? -7.499 -2.021 7.441 1.00 87.44 91 GLU A C 1
ATOM 721 O O . GLU A 1 91 ? -6.551 -1.593 6.778 1.00 87.44 91 GLU A O 1
ATOM 726 N N . ALA A 1 92 ? -7.992 -3.247 7.247 1.00 86.44 92 ALA A N 1
ATOM 727 C CA . ALA A 1 92 ? -7.465 -4.158 6.236 1.00 86.44 92 ALA A CA 1
ATOM 728 C C . ALA A 1 92 ? -7.665 -3.628 4.803 1.00 86.44 92 ALA A C 1
ATOM 730 O O . ALA A 1 92 ? -6.779 -3.776 3.958 1.00 86.44 92 ALA A O 1
ATOM 731 N N . GLU A 1 93 ? -8.807 -2.999 4.517 1.00 85.81 93 GLU A N 1
ATOM 732 C CA . GLU A 1 93 ? -9.092 -2.392 3.213 1.00 85.81 93 GLU A CA 1
ATOM 733 C C . GLU A 1 93 ? -8.202 -1.175 2.932 1.00 85.81 93 GLU A C 1
ATOM 735 O O . GLU A 1 93 ? -7.678 -1.063 1.824 1.00 85.81 93 GLU A O 1
ATOM 740 N N . LEU A 1 94 ? -7.954 -0.325 3.934 1.00 83.38 94 LEU A N 1
ATOM 741 C CA . LEU A 1 94 ? -7.022 0.808 3.841 1.00 83.38 94 LEU A CA 1
ATOM 742 C C . LEU A 1 94 ? -5.594 0.352 3.525 1.00 83.38 94 LEU A C 1
ATOM 744 O O . LEU A 1 94 ? -5.011 0.797 2.539 1.00 83.38 94 LEU A O 1
ATOM 748 N N . LYS A 1 95 ? -5.067 -0.624 4.275 1.00 83.75 95 LYS A N 1
ATOM 749 C CA . LYS A 1 95 ? -3.739 -1.214 4.010 1.00 83.75 95 LYS A CA 1
ATOM 750 C C . LYS A 1 95 ? -3.645 -1.815 2.604 1.00 83.75 95 LYS A C 1
ATOM 752 O O . LYS A 1 95 ? -2.608 -1.757 1.936 1.00 83.75 95 LYS A O 1
ATOM 757 N N . LYS A 1 96 ? -4.742 -2.401 2.121 1.00 82.31 96 LYS A N 1
ATOM 758 C CA . LYS A 1 96 ? -4.822 -2.946 0.762 1.00 82.31 96 LYS A CA 1
ATOM 759 C C . LYS A 1 96 ? -4.873 -1.852 -0.310 1.00 82.31 96 LYS A C 1
ATOM 761 O O . LYS A 1 96 ? -4.373 -2.072 -1.409 1.00 82.31 96 LYS A O 1
ATOM 766 N N . ALA A 1 97 ? -5.484 -0.707 -0.027 1.00 79.81 97 ALA A N 1
ATOM 767 C CA . ALA A 1 97 ? -5.509 0.434 -0.936 1.00 79.81 97 ALA A CA 1
ATOM 768 C C . ALA A 1 97 ? -4.120 1.078 -1.063 1.00 79.81 97 ALA A C 1
ATOM 770 O O . ALA A 1 97 ? -3.642 1.248 -2.180 1.00 79.81 97 ALA A O 1
ATOM 771 N N . GLU A 1 98 ? -3.437 1.321 0.058 1.00 80.94 98 GLU A N 1
ATOM 772 C CA . GLU A 1 98 ? -2.076 1.881 0.066 1.00 80.94 98 GLU A CA 1
ATOM 773 C C . GLU A 1 98 ? -1.084 0.978 -0.677 1.00 80.94 98 GLU A C 1
ATOM 775 O O . GLU A 1 98 ? -0.318 1.431 -1.525 1.00 80.94 98 GLU A O 1
ATOM 780 N N . SER A 1 99 ? -1.135 -0.333 -0.422 1.00 77.75 99 SER A N 1
ATOM 781 C CA . SER A 1 99 ? -0.282 -1.287 -1.142 1.00 77.75 99 SER A CA 1
ATOM 782 C C . SER A 1 99 ? -0.573 -1.326 -2.644 1.00 77.75 99 SER A C 1
ATOM 784 O O . SER A 1 99 ? 0.360 -1.434 -3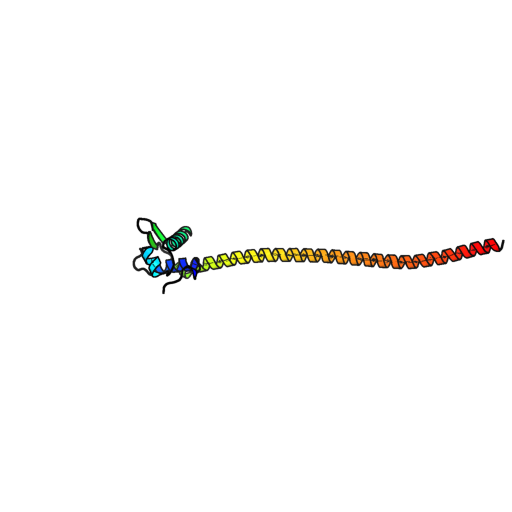.436 1.00 77.75 99 SER A O 1
ATOM 786 N N . LYS A 1 100 ? -1.837 -1.196 -3.064 1.00 83.00 100 LYS A N 1
ATOM 787 C CA . LYS A 1 100 ? -2.185 -1.089 -4.489 1.00 83.00 100 LYS A CA 1
ATOM 788 C C . LYS A 1 100 ? -1.613 0.169 -5.131 1.00 83.00 100 LYS A C 1
ATOM 790 O O . LYS A 1 100 ? -1.085 0.069 -6.232 1.00 83.00 100 LYS A O 1
ATOM 795 N N . GLU A 1 101 ? -1.698 1.312 -4.461 1.00 81.75 101 GLU A N 1
ATOM 796 C CA . GLU A 1 101 ? -1.166 2.577 -4.974 1.00 81.75 101 GLU A CA 1
ATOM 797 C C . GLU A 1 101 ? 0.358 2.507 -5.154 1.00 81.75 101 GLU A C 1
ATOM 799 O O . GLU A 1 101 ? 0.885 2.884 -6.201 1.00 81.75 101 GLU A O 1
ATOM 804 N N . ILE A 1 102 ? 1.070 1.918 -4.186 1.00 85.81 102 ILE A N 1
ATOM 805 C CA . ILE A 1 102 ? 2.517 1.676 -4.286 1.00 85.81 102 ILE A CA 1
ATOM 806 C C . ILE A 1 102 ? 2.843 0.781 -5.489 1.00 85.81 102 ILE A C 1
ATOM 808 O O . ILE A 1 102 ? 3.737 1.106 -6.274 1.00 85.81 102 ILE A O 1
ATOM 812 N N . LEU A 1 103 ? 2.101 -0.316 -5.664 1.00 83.81 103 LEU A N 1
ATOM 813 C CA . LEU A 1 103 ? 2.289 -1.244 -6.784 1.00 83.81 103 LEU A CA 1
ATOM 814 C C . LEU A 1 103 ? 1.983 -0.592 -8.139 1.00 83.81 103 LEU A C 1
ATOM 816 O O . LEU A 1 103 ? 2.644 -0.892 -9.132 1.00 83.81 103 LEU A O 1
ATOM 820 N N . GLU A 1 104 ? 0.999 0.304 -8.205 1.00 86.25 104 GLU A N 1
ATOM 821 C CA . GLU A 1 104 ? 0.661 1.039 -9.424 1.00 86.25 104 GLU A CA 1
ATOM 822 C C . GLU A 1 104 ? 1.771 2.027 -9.805 1.00 86.25 104 GLU A C 1
ATOM 824 O O . GLU A 1 104 ? 2.207 2.058 -10.959 1.00 86.25 104 GLU A O 1
ATOM 829 N N . ILE A 1 105 ? 2.314 2.756 -8.824 1.00 89.38 105 ILE A N 1
ATOM 830 C CA . ILE A 1 105 ? 3.475 3.635 -9.016 1.00 89.38 105 ILE A CA 1
ATOM 831 C C . ILE A 1 105 ? 4.697 2.835 -9.488 1.00 89.38 105 ILE A C 1
ATOM 833 O O . ILE A 1 105 ? 5.416 3.273 -10.389 1.00 89.38 105 ILE A O 1
ATOM 837 N N . GLU A 1 106 ? 4.949 1.666 -8.899 1.00 89.50 106 GLU A N 1
ATOM 838 C CA . GLU A 1 106 ? 6.059 0.795 -9.291 1.00 89.50 106 GLU A CA 1
ATOM 839 C C . GLU A 1 106 ? 5.891 0.262 -10.720 1.00 89.50 106 GLU A C 1
ATOM 841 O O . GLU A 1 106 ? 6.825 0.324 -11.520 1.00 89.50 106 GLU A O 1
ATOM 846 N N . ASN A 1 107 ? 4.684 -0.165 -11.095 1.00 89.38 107 ASN A N 1
ATOM 847 C CA . ASN A 1 107 ? 4.388 -0.630 -12.449 1.00 89.38 107 ASN A CA 1
ATOM 848 C C . ASN A 1 107 ? 4.597 0.484 -13.491 1.00 89.38 107 ASN A C 1
ATOM 850 O O . ASN A 1 107 ? 5.214 0.260 -14.533 1.00 89.38 107 ASN A O 1
ATOM 854 N N . LEU A 1 108 ? 4.172 1.715 -13.186 1.00 91.00 108 LEU A N 1
ATOM 855 C CA . LEU A 1 108 ? 4.418 2.876 -14.048 1.00 91.00 108 LEU A CA 1
ATOM 856 C C . LEU A 1 108 ? 5.916 3.170 -14.221 1.00 91.00 108 LEU A C 1
ATOM 858 O O . LEU A 1 108 ? 6.355 3.487 -15.331 1.00 91.00 108 LEU A O 1
ATOM 862 N N . LYS A 1 109 ? 6.719 3.035 -13.156 1.00 92.50 109 LYS A N 1
ATOM 863 C CA . LYS A 1 109 ? 8.184 3.169 -13.244 1.00 92.50 109 LYS A CA 1
ATOM 864 C C . LYS A 1 109 ? 8.787 2.096 -14.145 1.00 92.50 109 LYS A C 1
ATOM 866 O O . LYS A 1 109 ? 9.532 2.438 -15.060 1.00 92.50 109 LYS A O 1
ATOM 871 N N . LEU A 1 110 ? 8.402 0.834 -13.959 1.00 92.94 110 LEU A N 1
ATOM 872 C CA . LEU A 1 110 ? 8.883 -0.281 -14.779 1.00 92.94 110 LEU A CA 1
ATOM 873 C C . LEU A 1 110 ? 8.515 -0.116 -16.260 1.00 92.94 110 LEU A C 1
ATOM 875 O O . LEU A 1 110 ? 9.343 -0.364 -17.136 1.00 92.94 110 LEU A O 1
ATOM 879 N N . GLN A 1 111 ? 7.305 0.360 -16.567 1.00 91.31 111 GLN A N 1
ATOM 880 C CA . GLN A 1 111 ? 6.905 0.661 -17.948 1.00 91.31 111 GLN A CA 1
ATOM 881 C C . GLN A 1 111 ? 7.752 1.776 -18.567 1.00 91.31 111 GLN A C 1
ATOM 883 O O . GLN A 1 111 ? 8.143 1.690 -19.736 1.00 91.31 111 GLN A O 1
ATOM 888 N N . LYS A 1 112 ? 8.062 2.820 -17.789 1.00 94.31 112 LYS A N 1
ATOM 889 C CA . LYS A 1 112 ? 8.930 3.909 -18.239 1.00 94.31 112 LYS A CA 1
ATOM 890 C C . LYS A 1 112 ? 10.347 3.405 -18.519 1.00 94.31 112 LYS A C 1
ATOM 892 O O . LYS A 1 112 ? 10.873 3.680 -19.596 1.00 94.31 112 LYS A O 1
ATOM 897 N N . GLU A 1 113 ? 10.921 2.628 -17.603 1.00 92.19 113 GLU A N 1
ATOM 898 C CA . GLU A 1 113 ? 12.241 2.013 -17.772 1.00 92.19 113 GLU A CA 1
ATOM 899 C C . GLU A 1 113 ? 12.278 1.114 -19.014 1.00 92.19 113 GLU A C 1
ATOM 901 O O . GLU A 1 113 ? 13.158 1.269 -19.859 1.00 92.19 113 GLU A O 1
ATOM 906 N N . ALA A 1 114 ? 11.283 0.243 -19.206 1.00 93.19 114 ALA A N 1
ATOM 907 C CA . ALA A 1 114 ? 11.186 -0.611 -20.390 1.00 93.19 114 ALA A CA 1
ATOM 908 C C . ALA A 1 114 ? 11.135 0.198 -21.700 1.00 93.19 114 ALA A C 1
ATOM 910 O O . ALA A 1 114 ? 11.795 -0.151 -22.682 1.00 93.19 114 ALA A O 1
ATOM 911 N N . SER A 1 115 ? 10.395 1.312 -21.716 1.00 92.75 115 SER A N 1
ATOM 912 C CA . SER A 1 115 ? 10.359 2.229 -22.861 1.00 92.75 115 SER A CA 1
ATOM 913 C C . SER A 1 115 ? 11.723 2.885 -23.119 1.00 92.75 115 SER A C 1
ATOM 915 O O . SER A 1 115 ? 12.125 3.037 -24.274 1.00 92.75 115 SER A O 1
ATOM 917 N N . GLU A 1 116 ? 12.444 3.296 -22.076 1.00 94.31 116 GLU A N 1
ATOM 918 C CA . GLU A 1 116 ? 13.787 3.877 -22.206 1.00 94.31 116 GLU A CA 1
ATOM 919 C C . GLU A 1 116 ? 14.801 2.850 -22.725 1.00 94.31 116 GLU A C 1
ATOM 921 O O . GLU A 1 116 ? 15.537 3.143 -23.671 1.00 94.31 116 GLU A O 1
ATOM 926 N N . TYR A 1 117 ? 14.774 1.618 -22.211 1.00 93.38 117 TYR A N 1
ATOM 927 C CA . TYR A 1 117 ? 15.584 0.518 -22.736 1.00 93.38 117 TYR A CA 1
ATOM 928 C C . TYR A 1 117 ? 15.285 0.234 -24.210 1.00 93.38 117 TYR A C 1
ATOM 930 O O . TYR A 1 117 ? 16.215 0.106 -25.006 1.00 93.38 117 TYR A O 1
ATOM 938 N N . ALA A 1 118 ? 14.010 0.199 -24.605 1.00 92.38 118 ALA A N 1
ATOM 939 C CA . ALA A 1 118 ? 13.625 -0.009 -25.999 1.00 92.38 118 ALA A CA 1
ATOM 940 C C . ALA A 1 118 ? 14.121 1.121 -26.920 1.00 92.38 118 ALA A C 1
ATOM 942 O O . ALA A 1 118 ? 14.565 0.858 -28.039 1.00 92.38 118 ALA A O 1
ATOM 943 N N . LYS A 1 119 ? 14.082 2.381 -26.462 1.00 94.19 119 LYS A N 1
ATOM 944 C CA . LYS A 1 119 ? 14.640 3.525 -27.206 1.00 94.19 119 LYS A CA 1
ATOM 945 C C . LYS A 1 119 ? 16.154 3.406 -27.367 1.00 94.19 119 LYS A C 1
ATOM 947 O O . LYS A 1 119 ? 16.646 3.542 -28.484 1.00 94.19 119 LYS A O 1
ATOM 952 N N . ASN A 1 120 ? 16.865 3.097 -26.284 1.00 93.31 120 ASN A N 1
ATOM 953 C CA . ASN A 1 120 ? 18.313 2.891 -26.314 1.00 93.31 120 ASN A CA 1
ATOM 954 C C . ASN A 1 120 ? 18.701 1.740 -27.250 1.00 93.31 120 ASN A C 1
ATOM 956 O O . ASN A 1 120 ? 19.684 1.844 -27.978 1.00 93.31 120 ASN A O 1
ATOM 960 N N . PHE A 1 121 ? 17.918 0.658 -27.271 1.00 92.50 121 PHE A N 1
ATOM 961 C CA . PHE A 1 121 ? 18.156 -0.468 -28.172 1.00 92.50 121 PHE A CA 1
ATOM 962 C C . PHE A 1 121 ? 18.015 -0.057 -29.642 1.00 92.50 121 PHE A C 1
ATOM 964 O O . PHE A 1 121 ? 18.912 -0.311 -30.437 1.00 92.50 121 PHE A O 1
ATOM 971 N N . ARG A 1 122 ? 16.951 0.680 -29.990 1.00 92.06 122 ARG A N 1
ATOM 972 C CA . ARG A 1 122 ? 16.760 1.205 -31.355 1.00 92.06 122 ARG A CA 1
ATOM 973 C C . ARG A 1 122 ? 17.898 2.125 -31.795 1.00 92.06 122 ARG A C 1
ATOM 975 O O . ARG A 1 122 ? 18.341 2.028 -32.932 1.00 92.06 122 ARG A O 1
ATOM 982 N N . GLN A 1 123 ? 18.380 2.991 -30.905 1.00 93.75 123 GLN A N 1
ATOM 983 C CA . GLN A 1 123 ? 19.517 3.867 -31.205 1.00 93.75 123 GLN A CA 1
ATOM 984 C C . GLN A 1 123 ? 20.790 3.064 -31.487 1.00 93.75 123 GLN A C 1
ATOM 986 O O . GLN A 1 123 ? 21.479 3.337 -32.468 1.00 93.75 123 GLN A O 1
ATOM 991 N N . LYS A 1 124 ? 21.073 2.040 -30.675 1.00 93.44 124 LYS A N 1
ATOM 992 C CA . LYS A 1 124 ? 22.217 1.146 -30.900 1.00 93.44 124 LYS A CA 1
ATOM 993 C C . LYS A 1 124 ? 22.086 0.351 -32.196 1.00 93.44 124 LYS A C 1
ATOM 995 O O . LYS A 1 124 ? 23.069 0.217 -32.915 1.00 93.44 124 LYS A O 1
ATOM 1000 N N . ASP A 1 125 ? 20.893 -0.128 -32.534 1.00 93.44 125 ASP A N 1
ATOM 1001 C CA . ASP A 1 125 ? 20.651 -0.810 -33.810 1.00 93.44 125 ASP A CA 1
ATOM 1002 C C . ASP A 1 125 ? 20.887 0.121 -35.008 1.00 93.44 125 ASP A C 1
ATOM 1004 O O . ASP A 1 125 ? 21.478 -0.280 -36.014 1.00 93.44 125 ASP A O 1
ATOM 1008 N N . GLU A 1 126 ? 20.460 1.383 -34.912 1.00 94.25 126 GLU A N 1
ATOM 1009 C CA . GLU A 1 126 ? 20.732 2.393 -35.937 1.00 94.25 126 GLU A CA 1
ATOM 1010 C C . GLU A 1 126 ? 22.225 2.698 -36.064 1.00 94.25 126 GLU A C 1
ATOM 1012 O O . GLU A 1 126 ? 22.731 2.800 -37.184 1.00 94.25 126 GLU A O 1
ATOM 1017 N N . GLU A 1 127 ? 22.939 2.788 -34.943 1.00 94.12 127 GLU A N 1
ATOM 1018 C CA . GLU A 1 127 ? 24.390 2.964 -34.913 1.00 94.12 127 GLU A CA 1
ATOM 1019 C C . GLU A 1 127 ? 25.106 1.778 -35.570 1.00 94.12 127 GLU A C 1
ATOM 1021 O O . GLU A 1 127 ? 25.905 1.974 -36.487 1.00 94.12 127 GLU A O 1
ATOM 1026 N N . ILE A 1 128 ? 24.749 0.542 -35.204 1.00 92.88 128 ILE A N 1
ATOM 1027 C CA . ILE A 1 128 ? 25.281 -0.682 -35.821 1.00 92.88 128 ILE A CA 1
ATOM 1028 C C . ILE A 1 128 ? 25.009 -0.680 -37.328 1.00 92.88 128 ILE A C 1
ATOM 1030 O O . ILE A 1 128 ? 25.898 -0.999 -38.123 1.00 92.88 128 ILE A O 1
ATOM 1034 N N . ARG A 1 129 ? 23.803 -0.293 -37.755 1.00 91.25 129 ARG A N 1
ATOM 1035 C CA . ARG A 1 129 ? 23.443 -0.224 -39.176 1.00 91.25 129 ARG A CA 1
ATOM 1036 C C . ARG A 1 129 ? 24.266 0.824 -39.924 1.00 91.25 129 ARG A C 1
ATOM 1038 O O . ARG A 1 129 ? 24.705 0.554 -41.043 1.00 91.25 129 ARG A O 1
ATOM 1045 N N . ASN A 1 130 ? 24.489 1.992 -39.327 1.00 92.94 130 ASN A N 1
ATOM 1046 C CA . ASN A 1 130 ? 25.301 3.053 -39.921 1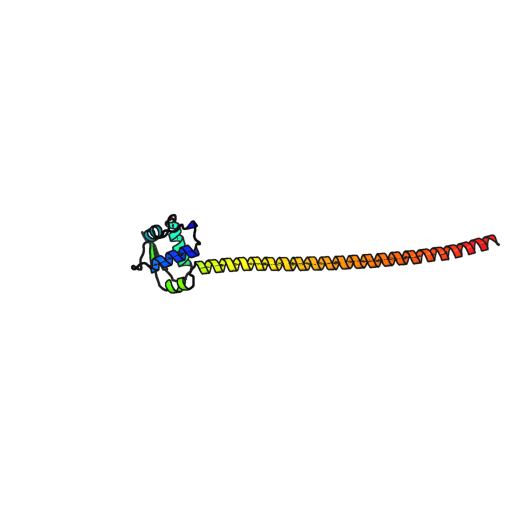.00 92.94 130 ASN A CA 1
ATOM 1047 C C . ASN A 1 130 ? 26.770 2.628 -40.029 1.00 92.94 130 ASN A C 1
ATOM 1049 O O . ASN A 1 130 ? 27.333 2.699 -41.118 1.00 92.94 130 ASN A O 1
ATOM 1053 N N . LEU A 1 131 ? 27.344 2.067 -38.961 1.00 92.00 131 LEU A N 1
ATOM 1054 C CA . LEU A 1 131 ? 28.705 1.522 -38.962 1.00 92.00 131 LEU A CA 1
ATOM 1055 C C . LEU A 1 131 ? 28.870 0.394 -39.988 1.00 92.00 131 LEU A C 1
ATOM 1057 O O . LEU A 1 131 ? 29.862 0.346 -40.710 1.00 92.00 131 LEU A O 1
ATOM 1061 N N . THR A 1 132 ? 27.877 -0.488 -40.117 1.00 89.94 132 THR A N 1
ATOM 1062 C CA . THR A 1 132 ? 27.877 -1.549 -41.137 1.00 89.94 132 THR A CA 1
ATOM 1063 C C . THR A 1 132 ? 27.863 -0.954 -42.544 1.00 89.94 132 THR A C 1
ATOM 1065 O O . THR A 1 132 ? 28.620 -1.386 -43.415 1.00 89.94 132 THR A O 1
ATOM 1068 N N . ARG A 1 133 ? 27.035 0.071 -42.778 1.00 88.06 133 ARG A N 1
ATOM 1069 C CA . ARG A 1 133 ? 26.965 0.766 -44.066 1.00 88.06 133 ARG A CA 1
ATOM 1070 C C . ARG A 1 133 ? 28.281 1.463 -44.399 1.00 88.06 133 ARG A C 1
ATOM 1072 O O . ARG A 1 133 ? 28.722 1.382 -45.544 1.00 88.06 133 ARG A O 1
ATOM 1079 N N . ASP A 1 134 ? 28.909 2.112 -43.428 1.00 88.19 134 ASP A N 1
ATOM 1080 C CA . ASP A 1 134 ? 30.177 2.808 -43.628 1.00 88.19 134 ASP A CA 1
ATOM 1081 C C . ASP A 1 134 ? 31.330 1.829 -43.853 1.00 88.19 134 ASP A C 1
ATOM 1083 O O . ASP A 1 134 ? 32.102 2.023 -44.792 1.00 88.19 134 ASP A O 1
ATOM 1087 N N . ASN A 1 135 ? 31.377 0.711 -43.124 1.00 88.31 135 ASN A N 1
ATOM 1088 C CA . ASN A 1 135 ? 32.333 -0.367 -43.386 1.00 88.31 135 ASN A CA 1
ATOM 1089 C C . ASN A 1 135 ? 32.192 -0.931 -44.808 1.00 88.31 135 ASN A C 1
ATOM 1091 O O . ASN A 1 135 ? 33.191 -1.109 -45.506 1.00 88.31 135 ASN A O 1
ATOM 1095 N N . LEU A 1 136 ? 30.961 -1.148 -45.287 1.00 86.31 136 LEU A N 1
ATOM 1096 C CA . LEU A 1 136 ? 30.715 -1.578 -46.669 1.00 86.31 136 LEU A CA 1
ATOM 1097 C C . LEU A 1 136 ? 31.151 -0.518 -47.694 1.00 86.31 136 LEU A C 1
ATOM 1099 O O . LEU A 1 136 ? 31.684 -0.856 -48.753 1.00 86.31 136 LEU A O 1
ATOM 1103 N N . ARG A 1 137 ? 30.949 0.773 -47.402 1.00 85.62 137 ARG A N 1
ATOM 1104 C CA . ARG A 1 137 ? 31.392 1.872 -48.277 1.00 85.62 137 ARG A CA 1
ATOM 1105 C C . ARG A 1 137 ? 32.911 1.980 -48.330 1.00 85.62 137 ARG A C 1
ATOM 1107 O O . ARG A 1 137 ? 33.438 2.141 -49.426 1.00 85.62 137 ARG A O 1
ATOM 1114 N N . LEU A 1 138 ? 33.593 1.867 -47.192 1.00 84.62 138 LEU A N 1
ATOM 1115 C CA . LEU A 1 138 ? 35.054 1.863 -47.109 1.00 84.62 138 LEU A CA 1
ATOM 1116 C C . LEU A 1 138 ? 35.644 0.671 -47.867 1.00 84.62 138 LEU A C 1
ATOM 1118 O O . LEU A 1 138 ? 36.546 0.863 -48.678 1.00 84.62 138 LEU A O 1
ATOM 1122 N N . GLY A 1 139 ? 35.074 -0.528 -47.701 1.00 83.75 139 GLY A N 1
ATOM 1123 C CA . GLY A 1 139 ? 35.474 -1.710 -48.471 1.00 83.75 139 GLY A CA 1
ATOM 1124 C C . GLY A 1 139 ? 35.307 -1.515 -49.982 1.00 83.75 139 GLY A C 1
ATOM 1125 O O . GLY A 1 139 ? 36.216 -1.797 -50.760 1.00 83.75 139 GLY A O 1
ATOM 1126 N N . ASN A 1 140 ? 34.181 -0.940 -50.414 1.00 86.31 140 ASN A N 1
ATOM 1127 C CA . ASN A 1 140 ? 33.960 -0.614 -51.826 1.00 86.31 140 ASN A CA 1
ATOM 1128 C C . ASN A 1 140 ? 34.906 0.478 -52.346 1.00 86.31 140 ASN A C 1
ATOM 1130 O O . ASN A 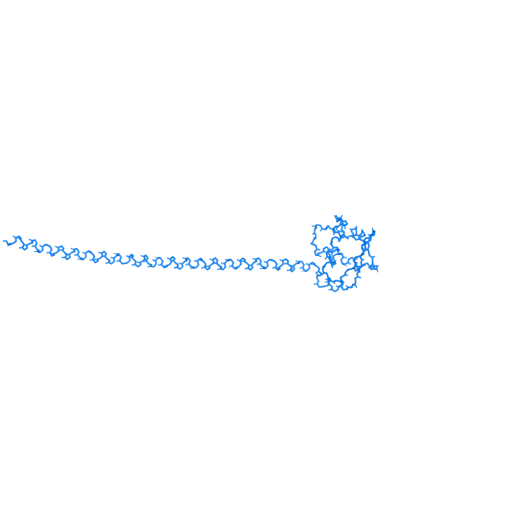1 140 ? 35.279 0.465 -53.521 1.00 86.31 140 ASN A O 1
ATOM 1134 N N . TRP A 1 141 ? 35.273 1.442 -51.503 1.00 87.44 141 TRP A N 1
ATOM 1135 C CA . TRP A 1 141 ? 36.193 2.513 -51.866 1.00 87.44 141 TRP A CA 1
ATOM 1136 C C . TRP A 1 141 ? 37.619 1.992 -52.034 1.00 87.44 141 TRP A C 1
ATOM 1138 O O . TRP A 1 141 ? 38.259 2.335 -53.023 1.00 87.44 141 TRP A O 1
ATOM 1148 N N . ASP A 1 142 ? 38.070 1.093 -51.158 1.00 88.19 142 ASP A N 1
ATOM 1149 C CA . ASP A 1 142 ? 39.372 0.434 -51.275 1.00 88.19 142 ASP A CA 1
ATOM 1150 C C . ASP A 1 142 ? 39.501 -0.350 -52.594 1.00 88.19 142 ASP A C 1
ATOM 1152 O O . ASP A 1 142 ? 40.482 -0.202 -53.325 1.00 88.19 142 ASP A O 1
ATOM 1156 N N . ILE A 1 143 ? 38.459 -1.097 -52.981 1.00 86.88 143 ILE A N 1
ATOM 1157 C CA . ILE A 1 143 ? 38.419 -1.811 -54.269 1.00 86.88 143 ILE A CA 1
ATOM 1158 C C . ILE A 1 143 ? 38.544 -0.833 -55.445 1.00 86.88 143 ILE A C 1
ATOM 1160 O O . ILE A 1 143 ? 39.336 -1.058 -56.362 1.00 86.88 143 ILE A O 1
ATOM 1164 N N . ARG A 1 144 ? 37.787 0.272 -55.428 1.00 87.00 144 ARG A N 1
ATOM 1165 C CA . ARG A 1 144 ? 37.855 1.295 -56.487 1.00 87.00 144 ARG A CA 1
ATOM 1166 C C . ARG A 1 144 ? 39.221 1.982 -56.524 1.00 87.00 144 ARG A C 1
ATOM 1168 O O . ARG A 1 144 ? 39.758 2.196 -57.606 1.00 87.00 144 ARG A O 1
ATOM 1175 N N . PHE A 1 145 ? 39.797 2.289 -55.366 1.00 90.31 145 PHE A N 1
ATOM 1176 C CA . PHE A 1 145 ? 41.100 2.937 -55.242 1.00 90.31 145 PHE A CA 1
ATOM 1177 C C . PHE A 1 145 ? 42.227 2.083 -55.832 1.00 90.31 145 PHE A C 1
ATOM 1179 O O . PHE A 1 145 ? 43.045 2.593 -56.598 1.00 90.31 145 PHE A O 1
ATOM 1186 N N . ARG A 1 146 ? 42.213 0.766 -55.584 1.00 89.56 146 ARG A N 1
ATOM 1187 C CA . ARG A 1 146 ? 43.158 -0.172 -56.214 1.00 89.56 146 ARG A CA 1
ATOM 1188 C C . ARG A 1 146 ? 43.069 -0.147 -57.742 1.00 89.56 146 ARG A C 1
ATOM 1190 O O . ARG A 1 146 ? 44.103 -0.119 -58.407 1.00 89.56 146 ARG A O 1
ATOM 1197 N N . TRP A 1 147 ? 41.858 -0.101 -58.302 1.00 91.50 147 TRP A N 1
ATOM 1198 C CA . TRP A 1 147 ? 41.666 0.025 -59.752 1.00 91.50 147 TRP A CA 1
ATOM 1199 C C . TRP A 1 147 ? 42.188 1.355 -60.303 1.00 91.50 147 TRP A C 1
ATOM 1201 O O . TRP A 1 147 ? 42.852 1.358 -61.338 1.00 91.50 147 TRP A O 1
ATOM 1211 N N . TYR A 1 148 ? 41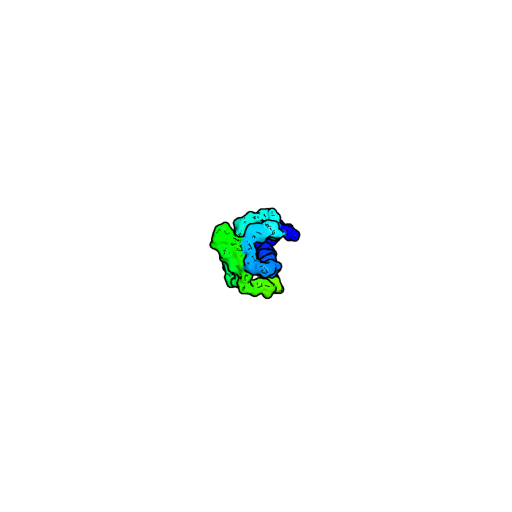.954 2.472 -59.607 1.00 91.62 148 TYR A N 1
ATOM 1212 C CA . TYR A 1 148 ? 42.494 3.771 -60.018 1.00 91.62 148 TYR A CA 1
ATOM 1213 C C . TYR A 1 148 ? 44.025 3.773 -60.059 1.00 91.62 148 TYR A C 1
ATOM 1215 O O . TYR A 1 148 ? 44.595 4.248 -61.039 1.00 91.62 148 TYR A O 1
ATOM 1223 N N . ILE A 1 149 ? 44.690 3.192 -59.054 1.00 91.56 149 ILE A N 1
ATOM 1224 C CA . ILE A 1 149 ? 46.156 3.071 -59.039 1.00 91.56 149 ILE A CA 1
ATOM 1225 C C . ILE A 1 149 ? 46.652 2.232 -60.220 1.00 91.56 149 ILE A C 1
ATOM 1227 O O . ILE A 1 149 ? 47.615 2.626 -60.874 1.00 91.56 149 ILE A O 1
ATOM 1231 N N . ALA A 1 150 ? 46.001 1.103 -60.516 1.00 91.81 150 ALA A N 1
ATOM 1232 C CA . ALA A 1 150 ? 46.403 0.219 -61.611 1.00 91.81 150 ALA A CA 1
ATOM 1233 C C . ALA A 1 150 ? 46.291 0.894 -62.989 1.00 91.81 150 ALA A C 1
ATOM 1235 O O . ALA A 1 150 ? 47.189 0.773 -63.820 1.00 91.81 150 ALA A O 1
ATOM 1236 N N . VAL A 1 151 ? 45.210 1.640 -63.232 1.00 92.62 151 VAL A N 1
ATOM 1237 C CA . VAL A 1 151 ? 45.041 2.393 -64.486 1.00 92.62 151 VAL A CA 1
ATOM 1238 C C . VAL A 1 151 ? 46.047 3.543 -64.567 1.00 92.62 151 VAL A C 1
ATOM 1240 O O . VAL A 1 151 ? 46.657 3.766 -65.611 1.00 92.62 151 VAL A O 1
ATOM 1243 N N . PHE A 1 152 ? 46.256 4.263 -63.465 1.00 92.94 152 PHE A N 1
ATOM 1244 C CA . PHE A 1 152 ? 47.169 5.402 -63.429 1.00 92.94 152 PHE A CA 1
ATOM 1245 C C . PHE A 1 152 ? 48.631 4.984 -63.639 1.00 92.94 152 PHE A C 1
ATOM 1247 O O . PHE A 1 152 ? 49.349 5.624 -64.408 1.00 92.94 152 PHE A O 1
ATOM 1254 N N . SER A 1 153 ? 49.066 3.879 -63.026 1.00 92.12 153 SER A N 1
ATOM 1255 C CA . SER A 1 153 ? 50.414 3.335 -63.228 1.00 92.12 153 SER A CA 1
ATOM 1256 C C . SER A 1 153 ? 50.633 2.855 -64.664 1.00 92.12 153 SER A C 1
ATOM 1258 O O . SER A 1 153 ? 51.703 3.091 -65.225 1.00 92.12 153 SER A O 1
ATOM 1260 N N . PHE A 1 154 ? 49.610 2.267 -65.293 1.00 91.62 154 PHE A N 1
ATOM 1261 C CA . PHE A 1 154 ? 49.651 1.886 -66.704 1.00 91.62 154 PHE A CA 1
ATOM 1262 C C . PHE A 1 154 ? 49.854 3.102 -67.622 1.00 91.62 154 PHE A C 1
ATOM 1264 O O . PHE A 1 154 ? 50.720 3.079 -68.497 1.00 91.62 154 PHE A O 1
ATOM 1271 N N . ILE A 1 155 ? 49.114 4.192 -67.387 1.00 92.50 155 ILE A N 1
ATOM 1272 C CA . ILE A 1 155 ? 49.239 5.439 -68.158 1.00 92.50 155 ILE A CA 1
ATOM 1273 C C . ILE A 1 155 ? 50.629 6.061 -67.978 1.00 92.50 155 ILE A C 1
ATOM 1275 O O . ILE A 1 155 ? 51.268 6.424 -68.964 1.00 92.50 155 ILE A O 1
ATOM 1279 N N . ILE A 1 156 ? 51.128 6.151 -66.740 1.00 91.44 156 ILE A N 1
ATOM 1280 C CA . ILE A 1 156 ? 52.473 6.679 -66.464 1.00 91.44 156 ILE A CA 1
ATOM 1281 C C . ILE A 1 156 ? 53.541 5.843 -67.170 1.00 91.44 156 ILE A C 1
ATOM 1283 O O . ILE A 1 156 ? 54.428 6.407 -67.808 1.00 91.44 156 ILE A O 1
ATOM 1287 N N . GLY A 1 157 ? 53.450 4.513 -67.099 1.00 90.69 157 GLY A N 1
ATOM 1288 C CA . GLY A 1 157 ? 54.385 3.622 -67.785 1.00 90.69 157 GLY A CA 1
ATOM 1289 C C . GLY A 1 157 ? 54.407 3.857 -69.297 1.00 90.69 157 GLY A C 1
ATOM 1290 O O . GLY A 1 157 ? 55.479 3.883 -69.903 1.00 90.69 157 GLY A O 1
ATOM 1291 N N . PHE A 1 158 ? 53.241 4.108 -69.897 1.00 90.31 158 PHE A N 1
ATOM 1292 C CA . PHE A 1 158 ? 53.134 4.442 -71.316 1.00 90.31 158 PHE A CA 1
ATOM 1293 C C . PHE A 1 158 ? 53.795 5.788 -71.653 1.00 90.31 158 PHE A C 1
ATOM 1295 O O . PHE A 1 158 ? 54.546 5.873 -72.623 1.00 90.31 158 PHE A O 1
ATOM 1302 N N . ILE A 1 159 ? 53.573 6.822 -70.831 1.00 90.19 159 ILE A N 1
ATOM 1303 C CA . ILE A 1 159 ? 54.191 8.149 -71.001 1.00 90.19 159 ILE A CA 1
ATOM 1304 C C . ILE A 1 159 ? 55.717 8.060 -70.887 1.00 90.19 159 ILE A C 1
ATOM 1306 O O . ILE A 1 159 ? 56.423 8.599 -71.736 1.00 90.19 159 ILE A O 1
ATOM 1310 N N . ILE A 1 160 ? 56.232 7.357 -69.872 1.00 88.69 160 ILE A N 1
ATOM 1311 C CA . ILE A 1 160 ? 57.677 7.173 -69.670 1.00 88.69 160 ILE A CA 1
ATOM 1312 C C . ILE A 1 160 ? 58.297 6.452 -70.869 1.00 88.69 160 ILE A C 1
ATOM 1314 O O . ILE A 1 160 ? 59.315 6.903 -71.386 1.00 88.69 160 ILE A O 1
ATOM 1318 N N . LYS A 1 161 ? 57.673 5.369 -71.353 1.00 85.69 161 LYS A N 1
ATOM 1319 C CA . LYS A 1 161 ? 58.160 4.640 -72.532 1.00 85.69 161 LYS A CA 1
ATOM 1320 C C . LYS A 1 161 ? 58.212 5.539 -73.769 1.00 85.69 161 LYS A C 1
ATOM 1322 O O . LYS A 1 161 ? 59.222 5.555 -74.460 1.00 85.69 161 LYS A O 1
ATOM 1327 N N . TYR A 1 162 ? 57.153 6.308 -74.019 1.00 85.00 162 TYR A N 1
ATOM 1328 C CA . TYR A 1 162 ? 57.079 7.207 -75.173 1.00 85.00 162 TYR A CA 1
ATOM 1329 C C . TYR A 1 162 ? 58.111 8.345 -75.120 1.00 85.00 162 TYR A C 1
ATOM 1331 O O . TYR A 1 162 ? 58.579 8.798 -76.159 1.00 85.00 162 TYR A O 1
ATOM 1339 N N . LEU A 1 163 ? 58.475 8.808 -73.921 1.00 83.50 163 LEU A N 1
ATOM 1340 C CA . LEU A 1 163 ? 59.520 9.818 -73.734 1.00 83.50 163 LEU A CA 1
ATOM 1341 C C . LEU A 1 163 ? 60.943 9.266 -73.897 1.00 83.50 163 LEU A C 1
ATOM 1343 O O . LEU A 1 163 ? 61.834 10.046 -74.200 1.00 83.50 163 LEU A O 1
ATOM 1347 N N . ILE A 1 164 ? 61.163 7.967 -73.673 1.00 79.38 164 ILE A N 1
ATOM 1348 C CA . ILE A 1 164 ? 62.479 7.318 -73.826 1.00 79.38 164 ILE A CA 1
ATOM 1349 C C . ILE A 1 164 ? 62.731 6.879 -75.278 1.00 79.38 164 ILE A C 1
ATOM 1351 O O . ILE A 1 164 ? 63.872 6.901 -75.723 1.00 79.38 164 ILE A O 1
ATOM 1355 N N . ASP A 1 165 ? 61.685 6.485 -76.014 1.00 69.62 165 ASP A N 1
ATOM 1356 C CA . ASP A 1 165 ? 61.773 6.081 -77.433 1.00 69.62 165 ASP A CA 1
ATOM 1357 C C . ASP A 1 165 ? 61.918 7.271 -78.411 1.00 69.62 165 ASP A C 1
ATOM 1359 O O . ASP A 1 165 ? 62.004 7.066 -79.624 1.00 69.62 165 ASP A O 1
ATOM 1363 N N . LYS A 1 166 ? 61.914 8.512 -77.910 1.00 52.12 166 LYS A N 1
ATOM 1364 C CA . LYS A 1 166 ? 62.049 9.747 -78.692 1.00 52.12 166 LYS A CA 1
ATOM 1365 C C . LYS A 1 166 ? 63.374 10.439 -78.395 1.00 52.12 166 LYS A C 1
ATOM 1367 O O . LYS A 1 166 ? 63.979 10.947 -79.365 1.00 52.12 166 LYS A O 1
#

Radius of gyration: 43.0 Å; chains: 1; bounding box: 90×28×116 Å

Foldseek 3Di:
DADAPVVDDLFVVLLQLLVVCVPDPPQKDFLVVVCVVHHDDDDSVNSVVSVVVVVVVVPQQWDWDDDPTIMIGGPDDSVVQVVVVTSVVVVVVVVVVVVVVVVVVVVVVVVVVVVVVVVVVVVVVVVVVVVVVVVVVVVVVVVVVVVVVVVVVVVVVVVVVVVVVD

pLDDT: mean 84.24, std 7.54, range [52.12, 94.31]

Organism: NCBI:txid2259594

Sequence (166 aa):
MKLDINSISDGKAKDIILESIVRSENNLKQTEEFQKELFLNATLDDVNFLLKSIVDSKLDLIKVYSGNKTYVTSIGHINPFLKKGGFEKIEAELKKAESKEILEIENLKLQKEASEYAKNFRQKDEEIRNLTRDNLRLGNWDIRFRWYIAVFSFIIGFIIKYLIDK